Protein AF-A0A382PNR5-F1 (afdb_monomer_lite)

Secondary structure (DSSP, 8-state):
--GGGS-S-------THHHHHHHHHHHHHHHHHHHHTT-TTPPPTGGGTPPPGGGHHHHHHHHS--

Radius of gyration: 16.67 Å; chains: 1; bounding box: 30×38×48 Å

pLDDT: mean 86.22, std 16.49, range [51.0, 98.0]

Sequence (66 aa):
AKIAKEKFFKIDIRLGAEADRRAAQVEASTAATFAELKIKGAKSPAELGLPTPANFGAWWAKNATK

Organism: NCBI:txid408172

Foldseek 3Di:
DVVCVPDDDPPPDDDDLRVVLVVLLVVLDVLCVCVVVVPPPRHHCVVVVHDHNVCSVVVCVVPVPD

Structure (mmCIF, N/CA/C/O backbone):
data_AF-A0A382PNR5-F1
#
_entry.id   AF-A0A382PNR5-F1
#
loop_
_atom_site.group_PDB
_atom_site.id
_atom_site.type_symbol
_atom_site.label_atom_id
_atom_site.label_alt_id
_atom_site.label_comp_id
_atom_site.label_asym_id
_atom_site.label_entity_id
_atom_site.label_seq_id
_atom_site.pdbx_PDB_ins_code
_atom_site.Cartn_x
_atom_site.Cartn_y
_atom_site.Cartn_z
_atom_site.occupancy
_atom_site.B_iso_or_equiv
_atom_site.auth_seq_id
_atom_site.auth_comp_id
_atom_site.auth_asym_id
_atom_site.auth_atom_id
_atom_site.pdbx_PDB_model_num
ATOM 1 N N . ALA A 1 1 ? -6.690 -26.341 -32.248 1.00 52.97 1 ALA A N 1
ATOM 2 C CA . ALA A 1 1 ? -5.624 -26.184 -31.228 1.00 52.97 1 ALA A CA 1
ATOM 3 C C . ALA A 1 1 ? -5.076 -24.741 -31.125 1.00 52.97 1 ALA A C 1
ATOM 5 O O . ALA A 1 1 ? -3.867 -24.552 -31.055 1.00 52.97 1 ALA A O 1
ATOM 6 N N . LYS A 1 2 ? -5.934 -23.703 -31.092 1.00 53.34 2 LYS A N 1
ATOM 7 C CA . LYS A 1 2 ? -5.493 -22.292 -30.963 1.00 53.34 2 LYS A CA 1
ATOM 8 C C . LYS A 1 2 ? -5.445 -21.815 -29.499 1.00 53.34 2 LYS A C 1
ATOM 10 O O . LYS A 1 2 ? -4.599 -21.006 -29.158 1.00 53.34 2 LYS A O 1
ATOM 15 N N . ILE A 1 3 ? -6.270 -22.416 -28.634 1.00 51.97 3 ILE A N 1
ATOM 16 C CA . ILE A 1 3 ? -6.355 -22.136 -27.186 1.00 51.97 3 ILE A CA 1
ATOM 17 C C . ILE A 1 3 ? -5.120 -22.659 -26.423 1.00 51.97 3 ILE A C 1
ATOM 19 O O . ILE A 1 3 ? -4.701 -22.087 -25.431 1.00 51.97 3 ILE A O 1
ATOM 23 N N . ALA A 1 4 ? -4.454 -23.695 -26.940 1.00 51.28 4 ALA A N 1
ATOM 24 C CA . ALA A 1 4 ? -3.259 -24.279 -26.333 1.00 51.28 4 ALA A CA 1
ATOM 25 C C . ALA A 1 4 ? -1.938 -23.603 -26.752 1.00 51.28 4 ALA A C 1
ATOM 27 O O . ALA A 1 4 ? -0.890 -24.208 -26.549 1.00 51.28 4 ALA A O 1
ATOM 28 N N . LYS A 1 5 ? -1.958 -22.420 -27.391 1.00 51.91 5 LYS A N 1
ATOM 29 C CA . LYS A 1 5 ? -0.743 -21.625 -27.677 1.00 51.91 5 LYS A CA 1
ATOM 30 C C . LYS A 1 5 ? -0.498 -20.508 -26.661 1.00 51.91 5 LYS A C 1
ATOM 32 O O . LYS A 1 5 ? 0.639 -20.074 -26.537 1.00 51.91 5 LYS A O 1
ATOM 37 N N . GLU A 1 6 ? -1.499 -20.120 -25.875 1.00 57.53 6 GLU A N 1
ATOM 38 C CA . GLU A 1 6 ? -1.313 -19.272 -24.687 1.00 57.53 6 GLU A CA 1
ATOM 39 C C . GLU A 1 6 ? -0.896 -20.142 -23.496 1.00 57.53 6 GLU A C 1
ATOM 41 O O . GLU A 1 6 ? -1.537 -20.208 -22.448 1.00 57.53 6 GLU A O 1
ATOM 46 N N . LYS A 1 7 ? 0.180 -20.902 -23.705 1.00 51.00 7 LYS A N 1
ATOM 47 C CA . LYS A 1 7 ? 0.757 -21.785 -22.704 1.00 51.00 7 LYS A CA 1
ATOM 48 C C . LYS A 1 7 ? 1.437 -20.953 -21.620 1.00 51.00 7 LY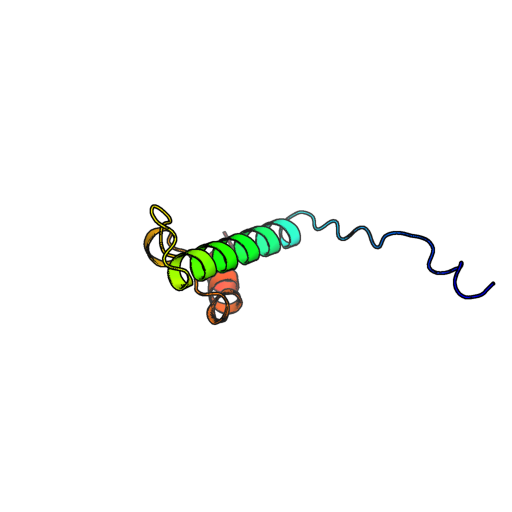S A C 1
ATOM 50 O O . LYS A 1 7 ? 2.593 -20.587 -21.755 1.00 51.00 7 LYS A O 1
ATOM 55 N N . PHE A 1 8 ? 0.675 -20.758 -20.549 1.00 51.84 8 PHE A N 1
ATOM 56 C CA . PHE A 1 8 ? 1.091 -20.940 -19.159 1.00 51.84 8 PHE A CA 1
ATOM 57 C C . PHE A 1 8 ? 2.049 -19.889 -18.575 1.00 51.84 8 PHE A C 1
ATOM 59 O O . PHE A 1 8 ? 3.253 -19.910 -18.789 1.00 51.84 8 PHE A O 1
ATOM 66 N N . PHE A 1 9 ? 1.449 -19.048 -17.725 1.00 56.00 9 PHE A N 1
ATOM 67 C CA . PHE A 1 9 ? 2.063 -18.123 -16.770 1.00 56.00 9 PHE A CA 1
ATOM 68 C C . PHE A 1 9 ? 2.832 -16.960 -17.406 1.00 56.00 9 PHE A C 1
ATOM 70 O O . PHE A 1 9 ? 4.038 -17.020 -17.629 1.00 56.00 9 PHE A O 1
ATOM 77 N N . LYS A 1 10 ? 2.155 -15.810 -17.564 1.00 55.31 10 LYS A N 1
ATOM 78 C CA . LYS A 1 10 ? 2.869 -14.546 -17.356 1.00 55.31 10 LYS A CA 1
ATOM 79 C C . LYS A 1 10 ? 3.311 -14.565 -15.905 1.00 55.31 10 LYS A C 1
ATOM 81 O O . LYS A 1 10 ? 2.515 -14.333 -15.000 1.00 55.31 10 LYS A O 1
ATOM 86 N N . ILE A 1 11 ? 4.559 -14.946 -15.707 1.00 58.09 11 ILE A N 1
ATOM 87 C CA . ILE A 1 11 ? 5.249 -14.809 -14.447 1.00 58.09 11 ILE A CA 1
ATOM 88 C C . ILE A 1 11 ? 5.253 -13.297 -14.168 1.00 58.09 11 ILE A C 1
ATOM 90 O O . ILE A 1 11 ? 6.066 -12.569 -14.729 1.00 58.09 11 ILE A O 1
ATOM 94 N N . ASP A 1 12 ? 4.288 -12.807 -13.380 1.00 70.94 12 ASP A N 1
ATOM 95 C CA . ASP A 1 12 ? 4.218 -11.414 -12.898 1.00 70.94 12 ASP A CA 1
ATOM 96 C C . ASP A 1 12 ? 5.293 -11.202 -11.818 1.00 70.94 12 ASP A C 1
ATOM 98 O O . ASP A 1 12 ? 5.029 -10.734 -10.711 1.00 70.94 12 ASP A O 1
ATOM 102 N N . ILE A 1 13 ? 6.521 -11.637 -12.123 1.00 79.56 13 ILE A N 1
ATOM 103 C CA . ILE A 1 13 ? 7.696 -11.340 -11.324 1.00 79.56 13 ILE A CA 1
ATOM 104 C C . ILE A 1 13 ? 8.009 -9.878 -11.587 1.00 79.56 13 ILE A C 1
ATOM 106 O O . ILE A 1 13 ? 8.425 -9.480 -12.675 1.00 79.56 13 ILE A O 1
ATOM 110 N N . ARG A 1 14 ? 7.800 -9.083 -10.547 1.00 85.94 14 ARG A N 1
ATOM 111 C CA . ARG A 1 14 ? 8.348 -7.741 -10.440 1.00 85.94 14 ARG A CA 1
ATOM 112 C C . ARG A 1 14 ? 9.667 -7.851 -9.689 1.00 85.94 14 ARG A C 1
ATOM 114 O O . ARG A 1 14 ? 9.760 -8.615 -8.731 1.00 85.94 14 ARG A O 1
ATOM 121 N N . LEU A 1 15 ? 10.672 -7.099 -10.123 1.00 89.19 15 LEU A N 1
ATOM 122 C CA . LEU A 1 15 ? 11.987 -7.031 -9.482 1.00 89.19 15 LEU A CA 1
ATOM 123 C C . LEU A 1 15 ? 12.363 -5.573 -9.222 1.00 89.19 15 LEU A C 1
ATOM 125 O O . LEU A 1 15 ? 11.875 -4.672 -9.910 1.00 89.19 15 LEU A O 1
ATOM 129 N N . GLY A 1 16 ? 13.248 -5.362 -8.246 1.00 92.06 16 GLY A N 1
ATOM 130 C CA . GLY A 1 16 ? 13.765 -4.041 -7.883 1.00 92.06 16 GLY A CA 1
ATOM 131 C C . GLY A 1 16 ? 12.647 -3.037 -7.601 1.00 92.06 16 GLY A C 1
ATOM 132 O O . GLY A 1 16 ? 11.645 -3.377 -6.976 1.00 92.06 16 GLY A O 1
ATOM 133 N N . ALA A 1 17 ? 12.778 -1.829 -8.152 1.00 91.56 17 ALA A N 1
ATOM 134 C CA . ALA A 1 17 ? 11.857 -0.719 -7.907 1.00 91.56 17 ALA A CA 1
ATOM 135 C C . ALA A 1 17 ? 10.382 -1.035 -8.222 1.00 91.56 17 ALA A C 1
ATOM 137 O O . ALA A 1 17 ? 9.484 -0.522 -7.557 1.00 91.56 17 ALA A O 1
ATOM 138 N N . GLU A 1 18 ? 10.103 -1.893 -9.209 1.00 90.62 18 GLU A N 1
ATOM 139 C CA . GLU A 1 18 ? 8.727 -2.298 -9.524 1.00 90.62 18 GLU A CA 1
ATOM 140 C C . GLU A 1 18 ? 8.160 -3.275 -8.483 1.00 90.62 18 GLU A C 1
ATOM 142 O O . GLU A 1 18 ? 6.956 -3.261 -8.208 1.00 90.62 18 GLU A O 1
ATOM 147 N N . ALA A 1 19 ? 9.012 -4.109 -7.876 1.00 92.44 19 ALA A N 1
ATOM 148 C CA . ALA A 1 19 ? 8.621 -4.950 -6.747 1.00 92.44 19 ALA A CA 1
ATOM 149 C C . ALA A 1 19 ? 8.338 -4.091 -5.512 1.00 92.44 19 ALA A C 1
ATOM 151 O O . ALA A 1 19 ? 7.275 -4.238 -4.908 1.00 92.44 19 ALA A O 1
ATOM 152 N N . ASP A 1 20 ? 9.229 -3.145 -5.206 1.00 94.50 20 ASP A N 1
ATOM 153 C CA . ASP A 1 20 ? 9.099 -2.237 -4.062 1.00 94.50 20 ASP A CA 1
ATOM 154 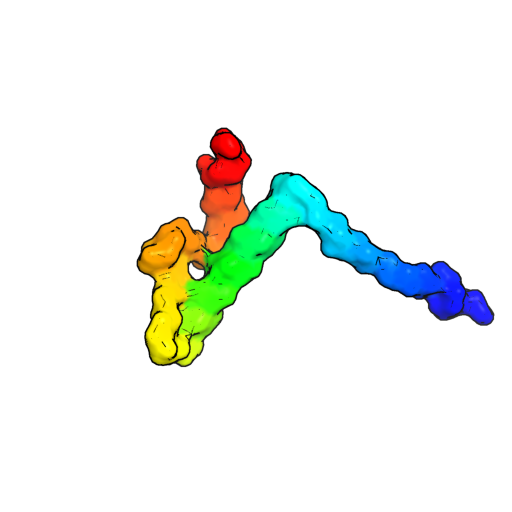C C . ASP A 1 20 ? 7.835 -1.383 -4.180 1.00 94.50 20 ASP A C 1
ATOM 156 O O . ASP A 1 20 ? 7.031 -1.290 -3.248 1.00 94.50 20 ASP A O 1
ATOM 160 N N . ARG A 1 21 ? 7.591 -0.832 -5.376 1.00 94.88 21 ARG A N 1
ATOM 161 C CA . ARG A 1 21 ? 6.375 -0.072 -5.672 1.00 94.88 21 ARG A CA 1
ATOM 162 C C . ARG A 1 21 ? 5.127 -0.910 -5.449 1.00 94.88 21 ARG A C 1
ATOM 164 O O . ARG A 1 21 ? 4.148 -0.424 -4.881 1.00 94.88 21 ARG A O 1
ATOM 171 N N . ARG A 1 22 ? 5.131 -2.164 -5.909 1.00 94.81 22 ARG A N 1
ATOM 172 C CA . ARG A 1 22 ? 3.980 -3.051 -5.739 1.00 94.81 22 ARG A CA 1
ATOM 173 C C . ARG A 1 22 ? 3.763 -3.414 -4.273 1.00 94.81 22 ARG A C 1
ATOM 175 O O . ARG A 1 22 ? 2.612 -3.404 -3.842 1.00 94.81 22 ARG A O 1
ATOM 182 N N . ALA A 1 23 ? 4.827 -3.711 -3.531 1.00 94.62 23 ALA A N 1
ATOM 183 C CA . ALA A 1 23 ? 4.757 -4.018 -2.107 1.00 94.62 23 ALA A CA 1
ATOM 184 C C . ALA A 1 23 ? 4.142 -2.844 -1.332 1.00 94.62 23 ALA A C 1
ATOM 186 O O . ALA A 1 23 ? 3.094 -3.010 -0.707 1.00 94.62 23 ALA A O 1
ATOM 187 N N . ALA A 1 24 ? 4.682 -1.635 -1.511 1.00 95.38 24 ALA A N 1
ATOM 188 C CA . ALA A 1 24 ? 4.161 -0.431 -0.868 1.00 95.38 24 ALA A CA 1
ATOM 189 C C . ALA A 1 24 ? 2.690 -0.153 -1.239 1.00 95.38 24 ALA A C 1
ATOM 191 O O . ALA A 1 24 ? 1.894 0.279 -0.402 1.00 95.38 24 ALA A O 1
ATOM 192 N N . GLN A 1 25 ? 2.287 -0.431 -2.485 1.00 96.38 25 GLN A N 1
ATOM 193 C CA . GLN A 1 25 ? 0.893 -0.277 -2.911 1.00 96.38 25 GLN A CA 1
ATOM 194 C C . GLN A 1 25 ? -0.045 -1.253 -2.184 1.00 96.38 25 GLN A C 1
ATOM 196 O O . GLN A 1 25 ? -1.161 -0.878 -1.807 1.00 96.38 25 GLN A O 1
ATOM 201 N N . VAL A 1 26 ? 0.383 -2.507 -2.010 1.00 96.75 26 VAL A N 1
ATOM 202 C CA . VAL A 1 26 ? -0.392 -3.535 -1.300 1.00 96.75 26 VAL A CA 1
ATOM 203 C C . VAL A 1 26 ? -0.496 -3.197 0.182 1.00 96.75 26 VAL A C 1
ATOM 205 O O . VAL A 1 26 ? -1.585 -3.309 0.739 1.00 96.75 26 VAL A O 1
ATOM 208 N N . GLU A 1 27 ? 0.581 -2.721 0.801 1.00 96.50 27 GLU A N 1
ATOM 209 C CA . GLU A 1 27 ? 0.584 -2.289 2.203 1.00 96.50 27 GLU A CA 1
ATOM 210 C C . GLU A 1 27 ? -0.377 -1.120 2.438 1.00 96.50 27 GLU A C 1
ATOM 212 O O . GLU A 1 27 ? -1.245 -1.203 3.309 1.00 96.50 27 GLU A O 1
ATOM 217 N N . ALA A 1 28 ? -0.300 -0.075 1.606 1.00 97.25 28 ALA A N 1
ATOM 218 C CA . ALA A 1 28 ? -1.200 1.077 1.678 1.00 97.25 28 ALA A CA 1
ATOM 219 C C . ALA A 1 28 ? -2.673 0.673 1.491 1.00 97.25 28 ALA A C 1
ATOM 221 O O . ALA A 1 28 ? -3.553 1.148 2.212 1.00 97.25 28 ALA A O 1
ATOM 222 N N . SER A 1 29 ? -2.943 -0.242 0.554 1.00 97.50 29 SER A N 1
ATOM 223 C CA . SER A 1 29 ? -4.297 -0.760 0.315 1.00 97.50 29 SER A CA 1
ATOM 224 C C . SER A 1 29 ? -4.800 -1.594 1.487 1.00 97.50 29 SER A C 1
ATOM 226 O O . SER A 1 29 ? -5.919 -1.389 1.944 1.00 97.50 29 SER A O 1
ATOM 228 N N . THR A 1 30 ? -3.961 -2.476 2.024 1.00 97.69 30 THR A N 1
ATOM 229 C CA . THR A 1 30 ? -4.318 -3.360 3.141 1.00 97.69 30 THR A CA 1
ATOM 230 C C . THR A 1 30 ? -4.604 -2.560 4.406 1.00 97.69 30 THR A C 1
ATOM 232 O O . THR A 1 30 ? -5.642 -2.760 5.033 1.00 97.69 30 THR A O 1
ATOM 235 N N . ALA A 1 31 ? -3.730 -1.611 4.754 1.00 97.56 31 ALA A N 1
ATOM 236 C CA . ALA A 1 31 ? -3.935 -0.738 5.906 1.00 97.56 31 ALA A CA 1
ATOM 237 C C . ALA A 1 31 ? -5.230 0.078 5.770 1.00 97.56 31 ALA A C 1
ATOM 239 O O . ALA A 1 31 ? -5.986 0.206 6.735 1.00 97.56 31 ALA A O 1
ATOM 240 N N . ALA A 1 32 ? -5.522 0.593 4.570 1.00 97.31 32 ALA A N 1
ATOM 241 C CA . ALA A 1 32 ? -6.753 1.334 4.314 1.00 97.31 32 ALA A CA 1
ATOM 242 C C . ALA A 1 32 ? -7.994 0.446 4.468 1.00 97.31 32 ALA A C 1
ATOM 244 O O . ALA A 1 32 ? -8.928 0.832 5.168 1.00 97.31 32 ALA A O 1
ATOM 245 N N . THR A 1 33 ? -7.976 -0.764 3.903 1.00 98.00 33 THR A N 1
ATOM 246 C CA . THR A 1 33 ? -9.070 -1.732 4.048 1.00 98.00 33 THR A CA 1
ATOM 247 C C . THR A 1 33 ? -9.281 -2.133 5.507 1.00 98.00 33 THR A C 1
ATOM 249 O O . THR A 1 33 ? -10.417 -2.205 5.966 1.00 98.00 33 THR A O 1
ATOM 252 N N . PHE A 1 34 ? -8.215 -2.365 6.274 1.00 97.81 34 PHE A N 1
ATOM 253 C CA . PHE A 1 34 ? -8.344 -2.726 7.689 1.00 97.81 34 PHE A CA 1
ATOM 254 C C . PHE A 1 34 ? -8.933 -1.591 8.524 1.00 97.81 34 PHE A C 1
ATOM 256 O O . PHE A 1 34 ? -9.763 -1.849 9.401 1.00 97.81 34 PHE A O 1
ATOM 263 N N . ALA A 1 35 ? -8.541 -0.349 8.234 1.00 96.44 35 ALA A N 1
ATOM 264 C CA . ALA A 1 35 ? -9.119 0.827 8.870 1.00 96.44 35 ALA A CA 1
ATOM 265 C C . ALA A 1 35 ? -10.608 0.987 8.518 1.00 96.44 35 ALA A C 1
ATOM 267 O O . ALA A 1 35 ? -11.425 1.206 9.412 1.00 96.44 35 ALA A O 1
ATOM 268 N N . GLU A 1 36 ? -10.972 0.822 7.243 1.00 96.94 36 GLU A N 1
ATOM 269 C CA . GLU A 1 36 ? -12.360 0.889 6.767 1.00 96.94 36 GLU A CA 1
ATOM 270 C C . GLU A 1 36 ? -13.246 -0.173 7.433 1.00 96.94 36 GLU A C 1
ATOM 272 O O . GLU A 1 36 ? -14.326 0.137 7.940 1.00 96.94 36 GLU A O 1
ATOM 277 N N . LEU A 1 37 ? -12.754 -1.412 7.513 1.00 98.00 37 LEU A N 1
ATOM 278 C CA . LEU A 1 37 ? -13.451 -2.533 8.147 1.00 98.00 37 LEU A CA 1
ATOM 279 C C . LEU A 1 37 ? -13.386 -2.509 9.682 1.00 98.00 37 LEU A C 1
ATOM 281 O O . LEU A 1 37 ? -13.982 -3.371 10.327 1.00 98.00 37 LEU A O 1
ATOM 285 N N . LYS A 1 38 ? -12.679 -1.540 10.280 1.00 96.69 38 LYS A N 1
ATOM 286 C CA . LYS A 1 38 ? -12.503 -1.390 11.735 1.00 96.69 38 LYS A CA 1
ATOM 287 C C . LYS A 1 38 ? -11.988 -2.670 12.402 1.00 96.69 38 LYS A C 1
ATOM 289 O O . LYS A 1 38 ? -12.454 -3.060 13.477 1.00 96.69 38 LYS A O 1
ATOM 294 N N . ILE A 1 39 ? -11.024 -3.334 11.763 1.00 97.62 39 ILE A N 1
ATOM 295 C CA . ILE A 1 39 ? -10.424 -4.563 12.290 1.00 97.62 39 ILE A CA 1
ATOM 296 C C . ILE A 1 39 ? -9.746 -4.261 13.632 1.00 97.62 39 ILE A C 1
ATOM 298 O O . ILE A 1 39 ? -8.849 -3.424 13.725 1.00 97.62 39 ILE A O 1
ATOM 302 N N . LYS A 1 40 ? -10.174 -4.950 14.695 1.00 96.62 40 LYS A N 1
ATOM 303 C CA . LYS A 1 40 ? -9.657 -4.726 16.051 1.00 96.62 40 LYS A CA 1
ATOM 304 C C . LYS A 1 40 ? -8.147 -4.984 16.104 1.00 96.62 40 LYS A C 1
ATOM 306 O O . LYS A 1 40 ? -7.693 -6.073 15.772 1.00 96.62 40 LYS A O 1
ATOM 311 N N . GLY A 1 41 ? -7.389 -3.993 16.576 1.00 94.31 41 GLY A N 1
ATOM 312 C CA . GLY A 1 41 ? -5.932 -4.074 16.729 1.00 94.31 41 GLY A CA 1
ATOM 313 C C . GLY A 1 41 ? -5.127 -3.753 15.465 1.00 94.31 41 GLY A C 1
ATOM 314 O O . GLY A 1 41 ? -3.902 -3.686 15.545 1.00 94.31 41 GLY A O 1
ATOM 315 N N . ALA A 1 42 ? -5.778 -3.522 14.321 1.00 95.31 42 ALA A N 1
ATOM 316 C CA . ALA A 1 42 ? -5.100 -3.026 13.130 1.00 95.31 42 ALA A CA 1
ATOM 317 C C . ALA A 1 42 ? -4.815 -1.521 13.253 1.00 95.31 42 ALA A C 1
ATOM 319 O O . ALA A 1 42 ? -5.649 -0.761 13.743 1.00 95.31 42 ALA A O 1
ATOM 320 N N . LYS A 1 43 ? -3.641 -1.096 12.778 1.00 95.75 43 LYS A N 1
ATOM 321 C CA . LYS A 1 43 ? -3.276 0.322 12.674 1.00 95.75 43 LYS A CA 1
ATOM 322 C C . LYS A 1 43 ? -3.852 0.931 11.398 1.00 95.75 43 LYS A C 1
ATOM 324 O O . LYS A 1 43 ? -3.903 0.270 10.360 1.00 95.75 43 LYS A O 1
ATOM 329 N N . SER A 1 44 ? -4.243 2.198 11.468 1.00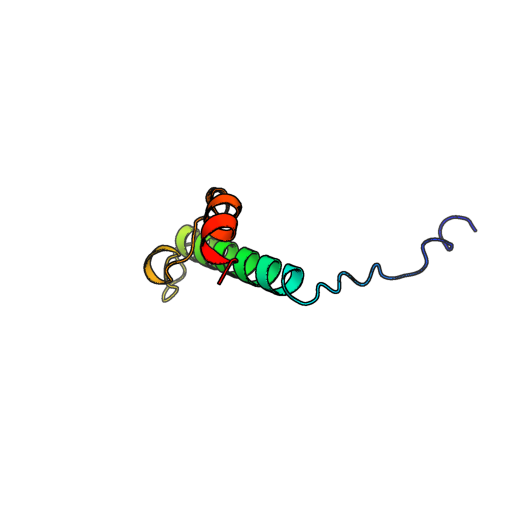 94.06 44 SER A N 1
ATOM 330 C CA . SER A 1 44 ? -4.654 2.978 10.300 1.00 94.06 44 SER A CA 1
ATOM 331 C C . SER A 1 44 ? -3.461 3.338 9.399 1.00 94.06 44 SER A C 1
ATOM 333 O O . SER A 1 44 ? -2.317 3.355 9.865 1.00 94.06 44 SER A O 1
ATOM 335 N N . PRO A 1 45 ? -3.692 3.700 8.120 1.00 95.50 45 PRO A N 1
ATOM 336 C CA . PRO A 1 45 ? -2.627 4.191 7.245 1.00 95.50 45 PRO A CA 1
ATOM 337 C C . PRO A 1 45 ? -1.835 5.359 7.847 1.00 95.50 45 PRO A C 1
ATOM 339 O O . PRO A 1 45 ? -0.612 5.371 7.768 1.00 95.50 45 PRO A O 1
ATOM 342 N N . ALA A 1 46 ? -2.513 6.302 8.510 1.00 94.50 46 ALA A N 1
ATOM 343 C CA . ALA A 1 46 ? -1.877 7.474 9.110 1.00 94.50 46 ALA A CA 1
ATOM 344 C C . ALA A 1 46 ? -0.899 7.101 10.237 1.00 94.50 46 ALA A C 1
ATOM 346 O O . ALA A 1 46 ? 0.204 7.640 10.293 1.00 94.50 46 ALA A O 1
ATOM 347 N N . GLU A 1 47 ? -1.260 6.138 11.089 1.00 96.25 47 GLU A N 1
ATOM 348 C CA . GLU A 1 47 ? -0.381 5.627 12.155 1.00 96.25 47 GLU A CA 1
ATOM 349 C C . GLU A 1 47 ? 0.845 4.882 11.615 1.00 96.25 47 GLU A C 1
ATOM 351 O O . GLU A 1 47 ? 1.856 4.766 12.307 1.00 96.25 47 GLU A O 1
ATOM 356 N N . LEU A 1 48 ? 0.754 4.362 10.390 1.00 94.44 48 LEU A N 1
ATOM 357 C CA . LEU A 1 48 ? 1.842 3.676 9.696 1.00 94.44 48 LEU A CA 1
ATOM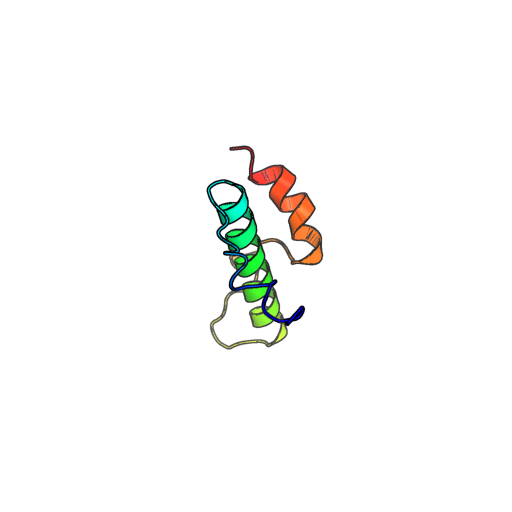 358 C C . LEU A 1 48 ? 2.659 4.611 8.790 1.00 94.44 48 LEU A C 1
ATOM 360 O O . LEU A 1 48 ? 3.625 4.165 8.179 1.00 94.44 48 LEU A O 1
ATOM 364 N N . GLY A 1 49 ? 2.282 5.890 8.671 1.00 94.00 49 GLY A N 1
ATOM 365 C CA . GLY A 1 49 ? 2.900 6.816 7.715 1.00 94.00 49 GLY A CA 1
ATOM 366 C C . GLY A 1 49 ? 2.635 6.455 6.246 1.00 94.00 49 GLY A C 1
ATOM 367 O O . GLY A 1 49 ? 3.372 6.893 5.360 1.00 94.00 49 GLY A O 1
ATOM 368 N N . LEU A 1 50 ? 1.597 5.658 5.981 1.00 95.12 50 LEU A N 1
ATOM 369 C CA . LEU A 1 50 ? 1.225 5.184 4.651 1.00 95.12 50 LEU A CA 1
ATOM 370 C C . LEU A 1 50 ? 0.179 6.104 4.000 1.00 95.12 50 LEU A C 1
ATOM 372 O O . LEU A 1 50 ? -0.684 6.662 4.687 1.00 95.12 50 LEU A O 1
ATOM 376 N N . PRO A 1 51 ? 0.210 6.258 2.663 1.00 96.62 51 PRO A N 1
ATOM 377 C CA . PRO A 1 51 ? -0.801 7.022 1.947 1.00 96.62 51 PRO A CA 1
ATOM 378 C C . PRO A 1 51 ? -2.129 6.256 1.878 1.00 96.62 51 PRO A C 1
ATOM 380 O O . PRO A 1 51 ? -2.191 5.043 2.066 1.00 96.62 51 PRO A O 1
ATOM 383 N N . THR A 1 52 ? -3.201 6.956 1.507 1.00 95.12 52 THR A N 1
ATOM 384 C CA . THR A 1 52 ? -4.413 6.287 1.016 1.00 95.12 52 THR A CA 1
ATOM 385 C C . THR A 1 52 ? -4.167 5.701 -0.381 1.00 95.12 52 THR A C 1
ATOM 387 O O . THR A 1 52 ? -3.320 6.220 -1.118 1.00 95.12 52 THR A O 1
ATOM 390 N N . PRO A 1 53 ? -4.935 4.682 -0.815 1.00 95.69 53 PRO A N 1
ATOM 391 C CA . PRO A 1 53 ? -4.772 4.090 -2.145 1.00 95.69 53 PRO A CA 1
ATOM 392 C C . PRO A 1 53 ? -4.896 5.111 -3.281 1.00 95.69 53 PRO A C 1
ATOM 394 O O . PRO A 1 53 ? -4.102 5.092 -4.218 1.00 95.69 53 PRO A O 1
ATOM 397 N N . ALA A 1 54 ? -5.832 6.059 -3.158 1.00 95.69 54 ALA A N 1
ATOM 398 C CA . ALA A 1 54 ? -6.031 7.132 -4.134 1.00 95.69 54 ALA A CA 1
ATOM 399 C C . ALA A 1 54 ? -4.814 8.070 -4.253 1.00 95.69 54 ALA A C 1
ATOM 401 O O . ALA A 1 54 ? -4.512 8.562 -5.337 1.00 95.69 54 ALA A O 1
ATOM 402 N N . ASN A 1 55 ? -4.079 8.279 -3.156 1.00 96.19 55 ASN A N 1
ATOM 403 C CA . ASN A 1 55 ? -2.934 9.189 -3.106 1.00 96.19 55 ASN A CA 1
ATOM 404 C C . ASN A 1 55 ? -1.584 8.476 -3.295 1.00 96.19 55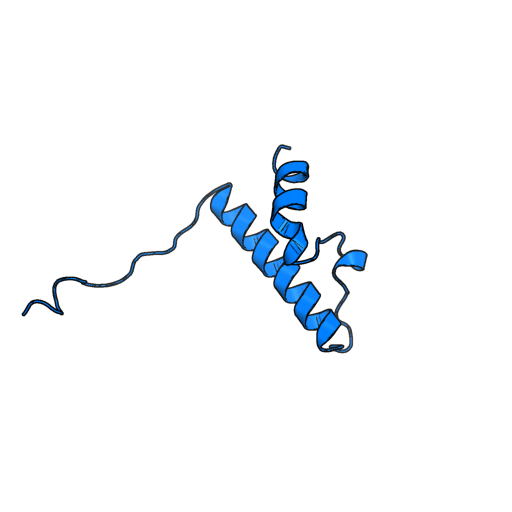 ASN A C 1
ATOM 406 O O . ASN A 1 55 ? -0.539 9.134 -3.290 1.00 96.19 55 ASN A O 1
ATOM 410 N N . PHE A 1 56 ? -1.584 7.151 -3.485 1.00 96.75 56 PHE A N 1
ATOM 411 C CA . PHE A 1 56 ? -0.367 6.342 -3.558 1.00 96.75 56 PHE A CA 1
ATOM 412 C C . PHE A 1 56 ? 0.611 6.832 -4.632 1.00 96.75 56 PHE A C 1
ATOM 414 O O . PHE A 1 56 ? 1.800 6.949 -4.359 1.00 96.75 56 PHE A O 1
ATOM 421 N N . GLY A 1 57 ? 0.132 7.173 -5.834 1.00 95.62 57 GLY A N 1
ATOM 422 C CA . GLY A 1 57 ? 1.003 7.617 -6.930 1.00 95.62 57 GLY A CA 1
ATOM 423 C C . GLY A 1 57 ? 1.797 8.886 -6.599 1.00 95.62 57 GLY A C 1
ATOM 424 O O . GLY A 1 57 ? 3.004 8.937 -6.827 1.00 95.62 57 GLY A O 1
ATOM 425 N N . ALA A 1 58 ? 1.137 9.882 -6.000 1.00 95.88 58 ALA A N 1
ATOM 426 C CA . ALA A 1 58 ? 1.776 11.133 -5.592 1.00 95.88 58 ALA A CA 1
ATOM 427 C C . ALA A 1 58 ? 2.733 10.936 -4.408 1.00 95.88 58 ALA A C 1
ATOM 429 O O . ALA A 1 58 ? 3.776 11.584 -4.335 1.00 95.88 58 ALA A O 1
ATOM 430 N N . TRP A 1 59 ? 2.389 10.037 -3.484 1.00 95.25 59 TRP A N 1
ATOM 431 C CA . TRP A 1 59 ? 3.267 9.663 -2.380 1.00 95.25 59 TRP A CA 1
ATOM 432 C C . TRP A 1 59 ? 4.509 8.912 -2.878 1.00 95.25 59 TRP A C 1
ATOM 434 O O . TRP A 1 59 ? 5.622 9.278 -2.505 1.00 95.25 59 TRP A O 1
ATOM 444 N N . TRP A 1 60 ? 4.345 7.934 -3.773 1.00 95.06 60 TRP A N 1
ATOM 445 C CA . TRP A 1 60 ? 5.447 7.160 -4.347 1.00 95.06 60 TRP A CA 1
ATOM 446 C C . TRP A 1 60 ? 6.442 8.065 -5.075 1.00 95.06 60 TRP A C 1
ATOM 448 O O . TRP A 1 60 ? 7.634 8.015 -4.793 1.00 95.06 60 TRP A O 1
ATOM 458 N N . ALA A 1 61 ? 5.952 8.972 -5.927 1.00 93.31 61 ALA A N 1
ATOM 459 C CA . ALA A 1 61 ? 6.793 9.912 -6.672 1.00 93.31 61 ALA A CA 1
ATOM 460 C C . ALA A 1 61 ? 7.670 10.812 -5.778 1.00 93.31 61 ALA A C 1
ATOM 462 O O . ALA A 1 61 ? 8.723 11.258 -6.218 1.00 93.31 61 ALA A O 1
ATOM 463 N N . LYS A 1 62 ? 7.252 11.082 -4.534 1.00 92.81 62 LYS A N 1
ATOM 464 C CA . LYS A 1 62 ? 8.013 11.900 -3.575 1.00 92.81 62 LYS A CA 1
ATOM 465 C C . LYS A 1 62 ? 9.006 11.099 -2.736 1.00 92.81 62 LYS A C 1
ATOM 467 O O . LYS A 1 62 ? 9.990 11.666 -2.273 1.00 92.81 62 LYS A O 1
ATOM 472 N N . ASN A 1 63 ? 8.715 9.825 -2.479 1.00 88.81 63 ASN A N 1
ATOM 473 C CA . ASN A 1 63 ? 9.427 9.030 -1.476 1.00 88.81 63 ASN A CA 1
ATOM 474 C C . ASN A 1 63 ? 10.325 7.939 -2.075 1.00 88.81 63 ASN A C 1
ATOM 476 O O . ASN A 1 63 ? 11.264 7.521 -1.410 1.00 88.81 63 ASN A O 1
ATOM 480 N N . ALA A 1 64 ? 10.071 7.499 -3.311 1.00 81.88 64 ALA A N 1
ATOM 481 C CA . ALA A 1 64 ? 10.818 6.411 -3.948 1.00 81.88 64 ALA A CA 1
ATOM 482 C C . ALA A 1 64 ? 12.201 6.815 -4.491 1.00 81.88 64 ALA A C 1
ATOM 484 O O . ALA A 1 64 ? 12.986 5.950 -4.857 1.00 81.88 64 ALA A O 1
ATOM 485 N N . THR A 1 65 ? 12.513 8.112 -4.565 1.00 61.78 65 THR A N 1
ATOM 486 C CA . THR A 1 65 ? 13.801 8.641 -5.054 1.00 61.78 65 THR A CA 1
ATOM 487 C C . THR A 1 65 ? 14.819 8.885 -3.934 1.00 61.78 65 THR A C 1
ATOM 489 O O . THR A 1 65 ? 15.492 9.915 -3.934 1.00 61.78 65 THR A O 1
ATOM 492 N N . LYS A 1 66 ? 14.929 7.975 -2.965 1.00 51.97 66 LYS A N 1
ATOM 493 C CA . LYS A 1 66 ? 16.023 7.985 -1.982 1.00 51.97 66 LYS A CA 1
ATOM 494 C C . LYS A 1 66 ? 16.912 6.769 -2.149 1.00 51.97 66 LYS A C 1
ATOM 496 O O . LYS A 1 66 ? 16.347 5.668 -2.302 1.00 51.97 66 LYS A O 1
#

=== Feature glossary ===
Key to the feature types in this record:

Secondary structure (8-state, DSSP). Secondary structure is the local, repeating backbone conformation. DSSP classifies it into eight states by reading the hydrogen-bond network: three helix types (H, G, I), two β types (E, B), two non-regular types (T, S), and unstructured coil (-).

Backbone torsions (φ/ψ). Backbone dihedral angles. Every residue except chain termini has a φ (preceding-C → N → Cα → C) and a ψ (N → Cα → C → next-N). They are reported in degrees following the IUPAC sign convention. Secondary structure is essentially a statement about which (φ, ψ) basin each residue occupies.

Predicted aligned error. Predicted Aligned Error (PAE) is an AlphaFold confidence matrix: entry (i, j) is the expected error in the position of residue j, in ångströms, when the prediction is superimposed on the true structure at residue i. Low PAE within a block of residues means that block is internally rigid and well-predicted; high PAE between two blocks means their relative placement is uncertain even if each block individually is confident.

B-factor. B-factor (Debye–Waller factor) reflects atomic displacement in the crystal lattice. It is an experimental observa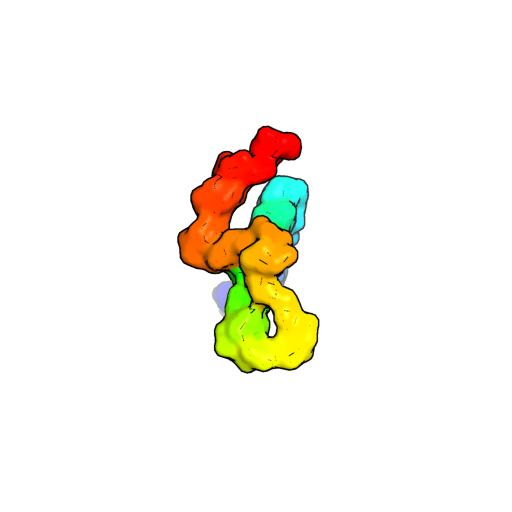ble (units Å²), not a prediction; low values mean the atom is pinned down, high values mean it moves or is heterogeneous across the crystal.

Secondary structure (3-state, P-SEA). Three-state secondary structure (P-SEA) collapses the eight DSSP classes into helix (a), strand (b), and coil (c). P-SEA assigns these from Cα geometry alone — distances and angles — without requiring backbone oxygens, so it works on any Cα trace.

Sequence. Primary structure: the covalent order of the twenty standard amino acids along the backbone. Two proteins with the same sequence will (almost always) fold to the same structure; two with 30% identity often share a fold but not the details.

pLDDT. pLDDT is the predicted lDDT-Cα score: AlphaFold's confidence that the local environment of each residue (all inter-atomic distances within 15 Å) is correctly placed. It is a per-residue number between 0 and 100, with higher meaning more reliable.

InterPro / GO / CATH / organism. Functional annotations link the protein to curated databases. InterPro entries identify conserved domains and families by matching the sequence against member-database signatures (Pfam, PROSITE, CDD, …). Gene Ontology (GO) terms describe molecular function, biological process, and cellular component in a controlled vocabulary. CATH places the structure in a hierarchical fold classification (Class/Architecture/Topology/Homologous-superfamily). The organism is the source species.

Contact-map, Ramachandran, and PAE plots. Three diagnostic plots accompany the record. The Cα contact map visualizes the tertiary structure as a 2D adjacency matrix (8 Å cutoff, sequence-local contacts suppressed). The Ramachandran plot shows the distribution of backbone (φ, ψ) torsions, with points in the α and β basins reflecting secondary structure content. The PAE plot shows AlphaFold's inter-residue confidence as a color matrix.

mmCIF coordinates. The mmCIF table is the protein's shape written out atom by atom. For each backbone N, Cα, C, and carbonyl O, it records an (x, y, z) coordinate triple in Å plus the residue type, chain letter, and residue number.

Radius of gyration, Cα contacts, bounding box. Three whole-structure scalars: the radius of gyration (RMS distance of Cα from centroid, in Å), the count of Cα–Cα contacts (pairs closer than 8 Å and separated by more than four residues in sequence — i.e. tertiary, not local, contacts), and the bounding-box dimensions. Together they distinguish compact globular folds from extended fibres or disordered chains.

Foldseek 3Di. The Foldseek 3Di string encodes local tertiary geometry as a 20-letter alphabet — one character per residue — derived from the relative positions of nearby Cα atoms. Unlike the amino-acid sequence, 3Di is a direct function of the 3D structure, so two proteins with the same fold have similar 3Di strings even at low sequence identity.

Rendered structure images. Six rendered views show the 3D structure from the faces of a cube — i.e. along ±x, ±y, ±z. Rendering representation is drawn randomly per protein from cartoon (secondary-structure ribbons), sticks (backbone bonds), or molecular surface; coloring is either N→C rainbow (blue at the N-terminus through red at the C-terminus) or one color per chain.

Nearest PDB structures. The Foldseek neighbor list gives the closest experimentally determined structures in the PDB, ranked by structural alignment. TM-score near 1 means near-identical fold; near 0.3 means only rough topology match. This is how one finds what a novel AlphaFold prediction most resembles in the solved-structure universe.

Solvent-accessible surface area. SASA measures how much of the protein is reachable by solvent. It is computed by rolling a water-sized probe over the atomic surface and summing the exposed area (Å²). Per-residue SASA distinguishes core (buried, low SASA) from surface (exposed, high SASA) residues; total SASA is a whole-molecule size measure.